Protein AF-A0A5E4QGM0-F1 (afdb_monomer_lite)

InterPro domains:
  IPR010989 SNARE [SSF47661] (58-129)

pLDDT: mean 75.85, std 17.84, range [43.38, 95.44]

Structure (mmCIF, N/CA/C/O backbone):
data_AF-A0A5E4QGM0-F1
#
_entry.id   AF-A0A5E4QGM0-F1
#
loop_
_atom_site.group_PDB
_atom_site.id
_atom_site.type_symbol
_atom_site.label_atom_id
_atom_site.label_alt_id
_atom_site.label_comp_id
_atom_site.label_asym_id
_atom_site.label_entity_id
_atom_site.label_seq_id
_atom_site.pdbx_PDB_ins_code
_atom_site.Cartn_x
_atom_site.Cartn_y
_atom_site.Cartn_z
_atom_site.occupancy
_atom_site.B_iso_or_equiv
_atom_site.auth_seq_id
_atom_site.auth_comp_id
_atom_site.auth_asym_id
_atom_site.auth_atom_id
_atom_site.pdbx_PDB_model_num
ATOM 1 N N . MET A 1 1 ? -12.163 18.037 -27.795 1.00 51.09 1 MET A N 1
ATOM 2 C CA . MET A 1 1 ? -11.511 17.259 -28.874 1.00 51.09 1 MET A CA 1
ATOM 3 C C . MET A 1 1 ? -11.155 15.881 -28.329 1.00 51.09 1 MET A C 1
ATOM 5 O O . MET A 1 1 ? -10.380 15.819 -27.385 1.00 51.09 1 MET A O 1
ATOM 9 N N . LYS A 1 2 ? -11.745 14.793 -28.844 1.00 54.56 2 LYS A N 1
ATOM 10 C CA . LYS A 1 2 ? -11.295 13.420 -28.541 1.00 54.56 2 LYS A CA 1
ATOM 11 C C . LYS A 1 2 ? -10.215 13.050 -29.557 1.00 54.56 2 LYS A C 1
ATOM 13 O O . LYS A 1 2 ? -10.471 13.117 -30.754 1.00 54.56 2 LYS A O 1
ATOM 18 N N . MET A 1 3 ? -9.021 12.705 -29.085 1.00 67.75 3 MET A N 1
ATOM 19 C CA . MET A 1 3 ? -7.966 12.147 -29.929 1.00 67.75 3 MET A CA 1
ATOM 20 C C . MET A 1 3 ? -8.416 10.757 -30.392 1.00 67.75 3 MET A C 1
ATOM 22 O O . MET A 1 3 ? -8.688 9.891 -29.563 1.00 67.75 3 MET A O 1
ATOM 26 N N . VAL A 1 4 ? -8.542 10.559 -31.703 1.00 79.69 4 VAL A N 1
ATOM 27 C CA . VAL A 1 4 ? -8.785 9.238 -32.294 1.00 79.69 4 VAL A CA 1
ATOM 28 C C . VAL A 1 4 ? -7.423 8.600 -32.541 1.00 79.69 4 VAL A C 1
ATOM 30 O O . VAL A 1 4 ? -6.630 9.131 -33.316 1.00 79.69 4 VAL A O 1
ATOM 33 N N . SER A 1 5 ? -7.135 7.483 -31.877 1.00 86.12 5 SER A N 1
ATOM 34 C CA . SER A 1 5 ? -5.938 6.678 -32.121 1.00 86.12 5 SER A CA 1
ATOM 35 C C . SER A 1 5 ? -6.321 5.359 -32.791 1.00 86.12 5 SER A C 1
ATOM 37 O O . SER A 1 5 ? -7.359 4.770 -32.495 1.00 86.12 5 SER A O 1
ATOM 39 N N . ARG A 1 6 ? -5.480 4.900 -33.725 1.00 87.56 6 ARG A N 1
ATOM 40 C CA . ARG A 1 6 ? -5.574 3.564 -34.328 1.00 87.56 6 ARG A CA 1
ATOM 41 C C . ARG A 1 6 ? -4.427 2.706 -33.808 1.00 87.56 6 ARG A C 1
ATOM 43 O O . ARG A 1 6 ? -3.286 3.164 -33.794 1.00 87.56 6 ARG A O 1
ATOM 50 N N . SER A 1 7 ? -4.722 1.480 -33.393 1.00 89.06 7 SER A N 1
ATOM 51 C CA . SER A 1 7 ? -3.689 0.519 -33.005 1.00 89.06 7 SER A CA 1
ATOM 52 C C . SER A 1 7 ? -3.078 -0.108 -34.259 1.00 89.06 7 SER A C 1
ATOM 54 O O . SER A 1 7 ? -3.803 -0.622 -35.104 1.00 89.06 7 SER A O 1
ATOM 56 N N . LEU A 1 8 ? -1.751 -0.052 -34.390 1.00 92.81 8 LEU A N 1
ATOM 57 C CA . LEU A 1 8 ? -0.995 -0.699 -35.475 1.00 92.81 8 LEU A CA 1
ATOM 58 C C . LEU A 1 8 ? -0.258 -1.959 -34.999 1.00 92.81 8 LEU A C 1
ATOM 60 O O . LEU A 1 8 ? 0.571 -2.498 -35.729 1.00 92.81 8 LEU A O 1
ATOM 64 N N . THR A 1 9 ? -0.542 -2.427 -33.781 1.00 94.88 9 THR A N 1
ATOM 65 C CA . THR A 1 9 ? 0.174 -3.545 -33.156 1.00 94.88 9 THR A CA 1
ATOM 66 C C . THR A 1 9 ? 0.096 -4.819 -33.994 1.00 94.88 9 THR A C 1
ATOM 68 O O . THR A 1 9 ? 1.114 -5.476 -34.181 1.00 94.88 9 THR A O 1
ATOM 71 N N . GLU A 1 10 ? -1.067 -5.145 -34.560 1.00 92.81 10 GLU A N 1
ATOM 72 C CA . GLU A 1 10 ? -1.240 -6.350 -35.386 1.00 92.81 10 GLU A CA 1
ATOM 73 C C . GLU A 1 10 ? -0.442 -6.281 -36.692 1.00 92.81 10 GLU A C 1
ATOM 75 O O . GLU A 1 10 ? 0.280 -7.219 -37.024 1.00 92.81 10 GLU A O 1
ATOM 80 N N . VAL A 1 11 ? -0.501 -5.143 -37.393 1.00 92.00 11 VAL A N 1
ATOM 81 C CA . VAL A 1 11 ? 0.265 -4.914 -38.630 1.00 92.00 11 VAL A CA 1
ATOM 82 C C . VAL A 1 11 ? 1.766 -4.983 -38.343 1.00 92.00 11 VAL A C 1
ATOM 84 O O . VAL A 1 11 ? 2.515 -5.619 -39.080 1.00 92.00 11 VAL A O 1
ATOM 87 N N . TYR A 1 12 ? 2.207 -4.383 -37.237 1.00 93.06 12 TYR A N 1
ATOM 88 C CA . TYR A 1 12 ? 3.593 -4.446 -36.785 1.00 93.06 12 TYR A CA 1
ATOM 89 C C . TYR A 1 12 ? 4.047 -5.885 -36.485 1.00 93.06 12 TYR A C 1
ATOM 91 O O . TYR A 1 12 ? 5.107 -6.298 -36.955 1.00 93.06 12 TYR A O 1
ATOM 99 N N . VAL A 1 13 ? 3.252 -6.665 -35.742 1.00 93.50 13 VAL A N 1
ATOM 100 C CA . VAL A 1 13 ? 3.573 -8.065 -35.410 1.00 93.50 13 VAL A CA 1
ATOM 101 C C . VAL A 1 13 ? 3.632 -8.926 -36.670 1.00 93.50 13 VAL A C 1
ATOM 103 O O . VAL A 1 13 ? 4.562 -9.717 -36.820 1.00 93.50 13 VAL A O 1
ATOM 106 N N . LEU A 1 14 ? 2.694 -8.742 -37.599 1.00 94.25 14 LEU A N 1
ATOM 107 C CA . LEU A 1 14 ? 2.669 -9.477 -38.860 1.00 94.25 14 LEU A CA 1
ATOM 108 C C . LEU A 1 14 ? 3.914 -9.187 -39.704 1.00 94.25 14 LEU A C 1
ATOM 110 O O . LEU A 1 14 ? 4.581 -10.123 -40.142 1.00 94.25 14 LEU A O 1
ATOM 114 N N . MET A 1 15 ? 4.272 -7.911 -39.880 1.00 93.75 15 MET A N 1
ATOM 115 C CA . MET A 1 15 ? 5.473 -7.527 -40.630 1.00 93.75 15 MET A CA 1
ATOM 116 C C . MET A 1 15 ? 6.752 -8.036 -39.959 1.00 93.75 15 MET A C 1
ATOM 118 O O . MET A 1 15 ? 7.636 -8.545 -40.645 1.00 93.75 15 MET A O 1
ATOM 122 N N . ARG A 1 16 ? 6.842 -7.960 -38.624 1.00 91.88 16 ARG A N 1
ATOM 123 C CA . ARG A 1 16 ? 7.971 -8.505 -37.857 1.00 91.88 16 ARG A CA 1
ATOM 124 C C . ARG A 1 16 ? 8.124 -10.009 -38.086 1.00 91.88 16 ARG A C 1
ATOM 126 O O . ARG A 1 16 ? 9.217 -10.464 -38.405 1.00 91.88 16 ARG A O 1
ATOM 133 N N . ASN A 1 17 ? 7.044 -10.773 -37.930 1.00 91.00 17 ASN A N 1
ATOM 134 C CA . ASN A 1 17 ? 7.078 -12.229 -38.071 1.00 91.00 17 ASN A CA 1
ATOM 135 C C . ASN A 1 17 ? 7.399 -12.643 -39.513 1.00 91.00 17 ASN A C 1
ATOM 137 O O . ASN A 1 17 ? 8.220 -13.530 -39.727 1.00 91.00 17 ASN A O 1
ATOM 141 N N . ASN A 1 18 ? 6.808 -11.962 -40.499 1.00 89.88 18 ASN A N 1
ATOM 142 C CA . ASN A 1 18 ? 7.061 -12.228 -41.912 1.00 89.88 18 ASN A CA 1
ATOM 143 C C . ASN A 1 18 ? 8.523 -11.941 -42.302 1.00 89.88 18 ASN A C 1
ATOM 145 O O . ASN A 1 18 ? 9.142 -12.752 -42.985 1.00 89.88 18 ASN A O 1
ATOM 149 N N . ALA A 1 19 ? 9.101 -10.841 -41.811 1.00 86.06 19 ALA A N 1
ATOM 150 C CA . ALA A 1 19 ? 10.500 -10.494 -42.055 1.00 86.06 19 ALA A CA 1
ATOM 151 C C . ALA A 1 19 ? 11.495 -11.474 -41.405 1.00 86.06 19 ALA A C 1
ATOM 153 O O . ALA A 1 19 ? 12.574 -11.701 -41.948 1.00 86.06 19 ALA A O 1
ATOM 154 N N . ILE A 1 20 ? 11.158 -12.050 -40.247 1.00 83.12 20 ILE A N 1
ATOM 155 C CA . ILE A 1 20 ? 11.971 -13.100 -39.610 1.00 83.12 20 ILE A CA 1
ATOM 156 C C . ILE A 1 20 ? 11.901 -14.386 -40.436 1.00 83.12 20 ILE A C 1
ATOM 158 O O . ILE A 1 20 ? 12.935 -14.968 -40.754 1.00 83.12 20 ILE A O 1
ATOM 162 N N . HIS A 1 21 ? 10.693 -14.793 -40.829 1.00 81.44 21 HIS A N 1
ATOM 163 C CA . HIS A 1 21 ? 10.486 -16.017 -41.594 1.00 81.44 21 HIS A CA 1
ATOM 164 C C . HIS A 1 21 ? 11.151 -15.964 -42.976 1.00 81.44 21 HIS A C 1
ATOM 166 O O . HIS A 1 21 ? 11.798 -16.925 -43.383 1.00 81.44 21 HIS A O 1
ATOM 172 N N . SER A 1 22 ? 11.070 -14.826 -43.675 1.00 80.62 22 SER A N 1
ATOM 173 C CA . SER A 1 22 ? 11.744 -14.655 -44.966 1.00 80.62 22 SER A CA 1
ATOM 174 C C . SER A 1 22 ? 13.264 -14.752 -44.831 1.00 80.62 22 SER A C 1
ATOM 176 O O . SER A 1 22 ? 13.890 -15.475 -45.599 1.00 80.62 22 SER A O 1
ATOM 178 N N . ARG A 1 23 ? 13.865 -14.123 -43.812 1.00 78.19 23 ARG A N 1
ATOM 179 C CA . ARG A 1 23 ? 15.304 -14.263 -43.524 1.00 78.19 23 ARG A CA 1
ATOM 180 C C . ARG A 1 23 ? 15.708 -15.720 -43.282 1.00 78.19 23 ARG A C 1
ATOM 182 O O . ARG A 1 23 ? 16.733 -16.140 -43.807 1.00 78.19 23 ARG A O 1
ATOM 189 N N . GLN A 1 24 ? 14.913 -16.481 -42.529 1.00 74.00 24 GLN A N 1
ATOM 190 C CA . GLN A 1 24 ? 15.185 -17.895 -42.239 1.00 74.00 24 GLN A CA 1
ATOM 191 C C . GLN A 1 24 ? 15.161 -18.747 -43.513 1.00 74.00 24 GLN A C 1
ATOM 193 O O . GLN A 1 24 ? 16.140 -19.431 -43.790 1.00 74.00 24 GLN A O 1
ATOM 198 N N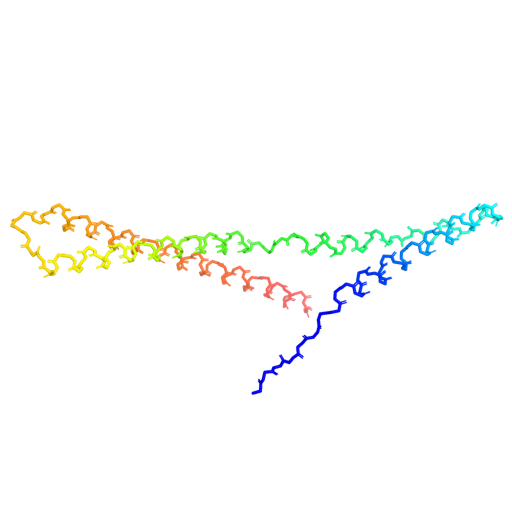 . ILE A 1 25 ? 14.119 -18.616 -44.340 1.00 74.06 25 ILE A N 1
ATOM 199 C CA . ILE A 1 25 ? 13.995 -19.359 -45.606 1.00 74.06 25 ILE A CA 1
ATOM 200 C C . ILE A 1 25 ? 15.162 -19.060 -46.554 1.00 74.06 25 ILE A C 1
ATOM 202 O O . ILE A 1 25 ? 15.730 -19.978 -47.141 1.00 74.06 25 ILE A O 1
ATOM 206 N N . PHE A 1 26 ? 15.543 -17.788 -46.711 1.00 65.00 26 PHE A N 1
ATOM 207 C CA . PHE A 1 26 ? 16.663 -17.435 -47.588 1.00 65.00 26 PHE A CA 1
ATOM 208 C C . PHE A 1 26 ? 18.007 -17.927 -47.042 1.00 65.00 26 PHE A C 1
ATOM 210 O O . PHE A 1 26 ? 18.880 -18.259 -47.838 1.00 65.00 26 PHE A O 1
ATOM 217 N N . THR A 1 27 ? 18.165 -18.017 -45.717 1.00 66.38 27 THR A N 1
ATOM 218 C CA . THR A 1 27 ? 19.362 -18.590 -45.075 1.00 66.38 27 THR A CA 1
ATOM 219 C C . THR A 1 27 ? 19.431 -20.109 -45.262 1.00 66.38 27 THR A C 1
ATOM 221 O O . THR A 1 27 ? 20.504 -20.641 -45.519 1.00 66.38 27 THR A O 1
ATOM 224 N N . GLU A 1 28 ? 18.298 -20.812 -45.192 1.00 60.94 28 GLU A N 1
ATOM 225 C CA . GLU A 1 28 ? 18.234 -22.258 -45.450 1.00 60.94 28 GLU A CA 1
ATOM 226 C C . GLU A 1 28 ? 18.521 -22.584 -46.925 1.00 60.94 28 GLU A C 1
ATOM 228 O O . GLU A 1 28 ? 19.368 -23.422 -47.210 1.00 60.94 28 GLU A O 1
ATOM 233 N N . GLN A 1 29 ? 17.920 -21.853 -47.872 1.00 59.47 29 GLN A N 1
ATOM 234 C CA . GLN A 1 29 ? 18.136 -22.081 -49.310 1.00 59.47 29 GLN A CA 1
ATOM 235 C C . GLN A 1 29 ? 19.563 -21.767 -49.785 1.00 59.47 29 GLN A C 1
ATOM 237 O O . GLN A 1 29 ? 20.032 -22.367 -50.750 1.00 59.47 29 GLN A O 1
ATOM 242 N N . SER A 1 30 ? 20.262 -20.835 -49.129 1.00 55.31 30 SER A N 1
ATOM 243 C CA . SER A 1 30 ? 21.665 -20.526 -49.445 1.00 55.31 30 SER A CA 1
ATOM 244 C C . SER A 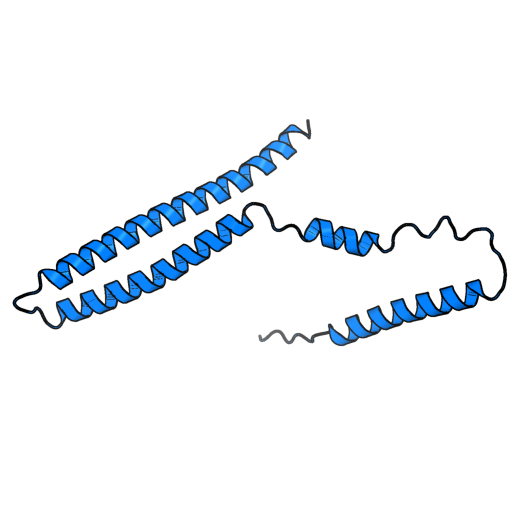1 30 ? 22.667 -21.490 -48.800 1.00 55.31 30 SER A C 1
ATOM 246 O O . SER A 1 30 ? 23.813 -21.525 -49.231 1.00 55.31 30 SER A O 1
ATOM 248 N N . ASN A 1 31 ? 22.244 -22.330 -47.847 1.00 54.09 31 ASN A N 1
ATOM 249 C CA . ASN A 1 31 ? 23.066 -23.433 -47.336 1.00 54.09 31 ASN A CA 1
ATOM 250 C C . ASN A 1 31 ? 23.036 -24.679 -48.244 1.00 54.09 31 ASN A C 1
ATOM 252 O O . ASN A 1 31 ? 23.978 -25.470 -48.203 1.00 54.09 31 ASN A O 1
ATOM 256 N N . ASP A 1 32 ? 21.997 -24.854 -49.070 1.00 56.00 32 ASP A N 1
ATOM 257 C CA . ASP A 1 32 ? 21.850 -26.022 -49.957 1.00 56.00 32 ASP A CA 1
ATOM 258 C C . ASP A 1 32 ? 22.627 -25.889 -51.282 1.00 56.00 32 ASP A C 1
ATOM 260 O O . ASP A 1 32 ? 22.962 -26.891 -51.918 1.00 56.00 32 ASP A O 1
ATOM 264 N N . HIS A 1 33 ? 22.965 -24.663 -51.695 1.00 55.53 33 HIS A N 1
ATOM 265 C CA . HIS A 1 33 ? 23.727 -24.382 -52.910 1.00 55.53 33 HIS A CA 1
ATOM 266 C C . HIS A 1 33 ? 24.963 -23.523 -52.600 1.00 55.53 33 HIS A C 1
ATOM 268 O O . HIS A 1 33 ? 24.903 -22.301 -52.615 1.00 55.53 33 HIS A O 1
ATOM 274 N N . GLU A 1 34 ? 26.097 -24.210 -52.431 1.00 50.12 34 GLU A N 1
ATOM 275 C CA . GLU A 1 34 ? 27.466 -23.682 -52.530 1.00 50.12 34 GLU A CA 1
ATOM 276 C C . GLU A 1 34 ? 28.045 -22.945 -51.295 1.00 50.12 34 GLU A C 1
ATOM 278 O O . GLU A 1 34 ? 27.584 -21.897 -50.865 1.00 50.12 34 GLU A O 1
ATOM 283 N N . SER A 1 35 ? 29.198 -23.451 -50.828 1.00 46.19 35 SER A N 1
ATOM 284 C CA . SER A 1 35 ? 30.215 -22.733 -50.036 1.00 46.19 35 SER A CA 1
ATOM 285 C C . SER A 1 35 ? 30.075 -22.697 -48.504 1.00 46.19 35 SER A C 1
ATOM 287 O O . SER A 1 35 ? 29.814 -21.682 -47.857 1.00 46.19 35 SER A O 1
ATOM 289 N N . VAL A 1 36 ? 30.492 -23.812 -47.903 1.00 54.12 36 VAL A N 1
ATOM 290 C CA . VAL A 1 36 ? 31.354 -23.804 -46.712 1.00 54.12 36 VAL A CA 1
ATOM 291 C C . VAL A 1 36 ? 32.539 -22.845 -46.924 1.00 54.12 36 VAL A C 1
ATOM 293 O O . VAL A 1 36 ? 33.531 -23.211 -47.548 1.00 54.12 36 VAL A O 1
ATOM 296 N N . GLY A 1 37 ? 32.473 -21.607 -46.429 1.00 51.94 37 GLY A N 1
ATOM 297 C CA . GLY A 1 37 ? 33.636 -20.725 -46.585 1.00 51.94 37 GLY A CA 1
ATOM 298 C C . GLY A 1 37 ? 33.651 -19.391 -45.859 1.00 51.94 37 GLY A C 1
ATOM 299 O O . GLY A 1 37 ? 34.725 -18.988 -45.430 1.00 51.94 37 GLY A O 1
ATOM 300 N N . LEU A 1 38 ? 32.524 -18.686 -45.700 1.00 51.88 38 LEU A N 1
ATOM 301 C CA . LEU A 1 38 ? 32.575 -17.299 -45.188 1.00 51.88 38 LEU A CA 1
ATOM 302 C C . LEU A 1 38 ? 31.473 -16.917 -44.182 1.00 51.88 38 LEU A C 1
ATOM 304 O O . LEU A 1 38 ? 31.459 -15.792 -43.688 1.00 51.88 38 LEU A O 1
ATOM 308 N N . MET A 1 39 ? 30.581 -17.837 -43.801 1.00 48.81 39 MET A N 1
ATOM 309 C CA . MET A 1 39 ? 29.421 -17.515 -42.947 1.00 48.81 39 MET A CA 1
ATOM 310 C C . MET A 1 39 ? 29.654 -17.688 -41.437 1.00 48.81 39 MET A C 1
ATOM 312 O O . MET A 1 39 ? 28.781 -17.348 -40.644 1.00 48.81 39 MET A O 1
ATOM 316 N N . SER A 1 40 ? 30.845 -18.114 -40.999 1.00 47.69 40 SER A N 1
ATOM 317 C CA . SER A 1 40 ? 31.158 -18.177 -39.560 1.00 47.69 40 SER A CA 1
ATOM 318 C C . SER A 1 40 ? 31.422 -16.803 -38.922 1.00 47.69 40 SER A C 1
ATOM 320 O O . SER A 1 40 ? 31.544 -16.728 -37.703 1.00 47.69 40 SER A O 1
ATOM 322 N N . SER A 1 41 ? 31.513 -15.716 -39.704 1.00 47.97 41 SER A N 1
ATOM 323 C CA . SER A 1 41 ? 31.862 -14.385 -39.176 1.00 47.97 41 SER A CA 1
ATOM 324 C C . SER A 1 41 ? 30.681 -13.428 -38.997 1.00 47.97 41 SER A C 1
ATOM 326 O O . SER A 1 41 ? 30.880 -12.348 -38.449 1.00 47.97 41 SER A O 1
ATOM 328 N N . ASN A 1 42 ? 29.467 -13.787 -39.431 1.00 44.69 42 ASN A N 1
ATOM 329 C CA . ASN A 1 42 ? 28.287 -12.922 -39.287 1.00 44.69 42 ASN A CA 1
ATOM 330 C C . ASN A 1 42 ? 27.176 -13.538 -38.424 1.00 44.69 42 ASN A C 1
ATOM 332 O O . ASN A 1 42 ? 26.087 -12.979 -38.335 1.00 44.69 42 ASN A O 1
ATOM 336 N N . ASN A 1 43 ? 27.466 -14.658 -37.753 1.00 44.84 43 ASN A N 1
ATOM 337 C CA . ASN A 1 43 ? 26.612 -15.199 -36.696 1.00 44.84 43 ASN A CA 1
ATOM 338 C C . ASN A 1 43 ? 26.853 -14.506 -35.342 1.00 44.84 43 ASN A C 1
ATOM 340 O O . ASN A 1 43 ? 26.520 -15.060 -34.296 1.00 44.84 43 ASN A O 1
ATOM 344 N N . TYR A 1 44 ? 27.427 -13.295 -35.348 1.00 45.44 44 TYR A N 1
ATOM 345 C CA . TYR A 1 44 ? 27.318 -12.415 -34.197 1.00 45.44 44 TYR A CA 1
ATOM 346 C C . TYR A 1 44 ? 25.853 -11.954 -34.110 1.00 45.44 44 TYR A C 1
ATOM 348 O O . TYR A 1 44 ? 25.391 -10.995 -34.719 1.00 45.44 44 TYR A O 1
ATOM 356 N N . ASP A 1 45 ? 25.105 -12.729 -33.342 1.00 48.16 45 ASP A N 1
ATOM 357 C CA . ASP A 1 45 ? 24.411 -12.141 -32.214 1.00 48.16 45 ASP A CA 1
ATOM 358 C C . ASP A 1 45 ? 23.175 -11.284 -32.540 1.00 48.16 45 ASP A C 1
ATOM 360 O O . ASP A 1 45 ? 22.954 -10.203 -31.998 1.00 48.16 45 ASP A O 1
ATOM 364 N N . VAL A 1 46 ? 22.285 -11.821 -33.380 1.00 50.84 46 VAL A N 1
ATOM 365 C CA . VAL A 1 46 ? 20.856 -11.439 -33.341 1.00 50.84 46 VAL A CA 1
ATOM 366 C C . VAL A 1 46 ? 20.121 -12.190 -32.209 1.00 50.84 46 VAL A C 1
ATOM 368 O O . VAL A 1 46 ? 18.913 -12.061 -32.048 1.00 50.84 46 VAL A O 1
ATOM 371 N N . GLU A 1 47 ? 20.845 -12.918 -31.357 1.00 48.91 47 GLU A N 1
ATOM 372 C CA . GLU A 1 47 ? 20.396 -13.278 -30.005 1.00 48.91 47 GLU A CA 1
ATOM 373 C C . GLU A 1 47 ? 20.748 -12.175 -28.976 1.00 48.91 47 GLU A C 1
ATOM 375 O O . GLU A 1 47 ? 20.062 -12.029 -27.968 1.00 48.91 47 GLU A O 1
ATOM 380 N N . GLY A 1 48 ? 21.667 -11.255 -29.288 1.00 46.25 48 GLY A N 1
ATOM 381 C CA . GLY A 1 48 ? 21.939 -10.038 -28.509 1.00 46.25 48 GLY A CA 1
ATOM 382 C C . GLY A 1 48 ? 20.761 -9.052 -28.432 1.00 46.25 48 GLY A C 1
ATOM 383 O O . GLY A 1 48 ? 20.682 -8.202 -27.543 1.00 46.25 48 GLY A O 1
ATOM 384 N N . GLY A 1 49 ? 19.765 -9.188 -29.318 1.00 46.44 49 GLY A N 1
ATOM 385 C CA . GLY A 1 49 ? 18.487 -8.472 -29.207 1.00 46.44 49 GLY A CA 1
ATOM 386 C C . GLY A 1 49 ? 17.592 -8.992 -28.072 1.00 46.44 49 GLY A C 1
ATOM 387 O O . GLY A 1 49 ? 16.746 -8.249 -27.562 1.00 46.44 49 GLY A O 1
ATOM 388 N N . LEU A 1 50 ? 17.789 -10.248 -27.656 1.00 48.56 50 LEU A N 1
ATOM 389 C CA . LEU A 1 50 ? 17.184 -10.823 -26.457 1.00 48.56 50 LEU A CA 1
ATOM 390 C C . LEU A 1 50 ? 18.014 -10.480 -25.212 1.00 48.56 50 LEU A C 1
ATOM 392 O O . LEU A 1 50 ? 17.427 -10.210 -24.164 1.00 48.56 50 LEU A O 1
ATOM 396 N N . GLU A 1 51 ? 19.339 -10.369 -25.331 1.00 43.66 51 GLU A N 1
ATOM 397 C CA . GLU A 1 51 ? 20.201 -9.881 -24.244 1.00 43.66 51 GLU A CA 1
ATOM 398 C C . GLU A 1 51 ? 19.915 -8.419 -23.872 1.00 43.66 51 GLU A C 1
ATOM 400 O O . GLU A 1 51 ? 19.802 -8.105 -22.687 1.00 43.66 51 GLU A O 1
ATOM 405 N N . LEU A 1 52 ? 19.615 -7.543 -24.842 1.00 48.09 52 LEU A N 1
ATOM 406 C CA . LEU A 1 52 ? 19.157 -6.171 -24.558 1.00 48.09 52 LEU A CA 1
ATOM 407 C C . LEU A 1 52 ? 17.795 -6.138 -23.836 1.00 48.09 52 LEU A C 1
ATOM 409 O O . LEU A 1 52 ? 17.435 -5.157 -23.178 1.00 48.09 52 LEU A O 1
ATOM 413 N N . ARG A 1 53 ? 17.007 -7.211 -23.966 1.00 47.31 53 ARG A N 1
ATOM 414 C CA . ARG A 1 53 ? 15.776 -7.411 -23.200 1.00 47.31 53 ARG A CA 1
ATOM 415 C C . ARG A 1 53 ? 16.087 -7.940 -21.800 1.00 47.31 53 ARG A C 1
ATOM 417 O O . ARG A 1 53 ? 15.402 -7.534 -20.870 1.00 47.31 53 ARG A O 1
ATOM 424 N N . SER A 1 54 ? 17.124 -8.763 -21.658 1.00 47.28 54 SER A N 1
ATOM 425 C CA . SER A 1 54 ? 17.620 -9.330 -20.397 1.00 47.28 54 SER A CA 1
ATOM 426 C C . SER A 1 54 ? 18.235 -8.261 -19.480 1.00 47.28 54 SER A C 1
ATOM 428 O O . SER A 1 54 ? 17.896 -8.185 -18.301 1.00 47.28 54 SER A O 1
ATOM 430 N N . GLU A 1 55 ? 19.013 -7.328 -20.033 1.00 48.50 55 GLU A N 1
ATOM 431 C CA . GLU A 1 55 ? 19.597 -6.198 -19.289 1.00 48.50 55 GLU A CA 1
ATOM 432 C C . GLU A 1 55 ? 18.548 -5.149 -18.873 1.00 48.50 55 GLU A C 1
ATOM 434 O O . GLU A 1 55 ? 18.697 -4.454 -17.870 1.00 48.50 55 GLU A O 1
ATOM 439 N N . ARG A 1 56 ? 17.425 -5.079 -19.602 1.00 52.41 56 ARG A N 1
ATOM 440 C CA . ARG A 1 56 ? 16.222 -4.315 -19.220 1.00 52.41 56 ARG A CA 1
ATOM 441 C C . ARG A 1 56 ? 15.232 -5.119 -18.370 1.00 52.41 56 ARG A C 1
ATOM 443 O O . ARG A 1 56 ? 14.210 -4.564 -17.969 1.00 52.41 56 ARG A O 1
ATOM 450 N N . SER A 1 57 ? 15.487 -6.407 -18.136 1.00 57.25 57 SER A N 1
ATOM 451 C CA . SER A 1 57 ? 14.559 -7.306 -17.440 1.00 57.25 57 SER A CA 1
ATOM 452 C C . SER A 1 57 ? 14.760 -7.312 -15.932 1.00 57.25 57 SER A C 1
ATOM 454 O O . SER A 1 57 ? 13.880 -7.795 -15.219 1.00 57.25 57 SER A O 1
ATOM 456 N N . VAL A 1 58 ? 15.890 -6.805 -15.435 1.00 74.50 58 VAL A N 1
ATOM 457 C CA . VAL A 1 58 ? 16.107 -6.706 -13.993 1.00 74.50 58 VAL A CA 1
ATOM 458 C C . VAL A 1 58 ? 15.375 -5.459 -13.502 1.00 74.50 58 VAL A C 1
ATOM 460 O O . VAL A 1 58 ? 15.735 -4.345 -13.900 1.00 74.50 58 VAL A O 1
ATOM 463 N N . PRO A 1 59 ? 14.319 -5.613 -12.684 1.00 79.19 59 PRO A N 1
ATOM 464 C CA . PRO A 1 59 ? 13.607 -4.464 -12.173 1.00 79.19 59 PRO A CA 1
ATOM 465 C C . PRO A 1 59 ? 14.566 -3.633 -11.306 1.00 79.19 59 PRO A C 1
ATOM 467 O O . PRO A 1 59 ? 15.485 -4.178 -10.687 1.00 79.19 59 PRO A O 1
ATOM 470 N N . PRO A 1 60 ? 14.398 -2.302 -11.261 1.00 83.12 60 PRO A N 1
ATOM 471 C CA . PRO A 1 60 ? 15.264 -1.453 -10.458 1.00 83.12 60 PRO A CA 1
ATOM 472 C C . PRO A 1 60 ? 15.302 -1.923 -8.996 1.00 83.12 60 PRO A C 1
ATOM 474 O O . PRO A 1 60 ? 14.288 -2.401 -8.493 1.00 83.12 60 PRO A O 1
ATOM 477 N N . PRO A 1 61 ? 16.406 -1.725 -8.260 1.00 81.38 61 PRO A N 1
ATOM 478 C CA . PRO A 1 61 ? 16.540 -2.215 -6.882 1.00 81.38 61 PRO A CA 1
ATOM 479 C C . PRO A 1 61 ? 15.517 -1.613 -5.901 1.00 81.38 61 PRO A C 1
ATOM 481 O O . PRO A 1 61 ? 15.308 -2.142 -4.816 1.00 81.38 61 PRO A O 1
ATOM 484 N N . TRP A 1 62 ? 14.873 -0.503 -6.270 1.00 85.81 62 TRP A N 1
ATOM 485 C CA . TRP A 1 62 ? 13.798 0.124 -5.499 1.00 85.81 62 TRP A CA 1
ATOM 486 C C . TRP A 1 62 ? 12.400 -0.435 -5.815 1.00 85.81 62 TRP A C 1
ATOM 488 O O . TRP A 1 62 ? 11.436 -0.029 -5.169 1.00 85.81 62 TRP A O 1
ATOM 498 N N . SER A 1 63 ? 12.264 -1.332 -6.797 1.00 88.38 63 SER A N 1
ATOM 499 C CA . SER A 1 63 ? 10.978 -1.901 -7.230 1.00 88.38 63 SER A CA 1
ATOM 500 C C . SER A 1 63 ? 10.282 -2.690 -6.120 1.00 88.38 63 SER A C 1
ATOM 502 O O . SER A 1 63 ? 9.121 -2.413 -5.831 1.00 88.38 63 SER A O 1
ATOM 504 N N . ASP A 1 64 ? 11.010 -3.558 -5.416 1.00 89.00 64 ASP A N 1
ATOM 505 C CA . ASP A 1 64 ? 10.483 -4.310 -4.270 1.00 89.00 64 ASP A CA 1
ATOM 506 C C . ASP A 1 64 ? 10.021 -3.366 -3.153 1.00 89.00 64 ASP A C 1
ATOM 508 O O . ASP A 1 64 ? 8.922 -3.486 -2.614 1.00 89.00 64 ASP A O 1
ATOM 512 N N . SER A 1 65 ? 10.838 -2.350 -2.843 1.00 88.50 65 SER A N 1
ATOM 513 C CA . SER A 1 65 ? 10.492 -1.329 -1.845 1.00 88.50 65 SER A CA 1
ATOM 514 C C . SER A 1 65 ? 9.247 -0.529 -2.249 1.00 88.50 65 SER A C 1
ATOM 516 O O . SER A 1 65 ? 8.469 -0.116 -1.387 1.00 88.50 65 SER A O 1
ATOM 518 N N . LEU A 1 66 ? 9.044 -0.299 -3.548 1.00 90.75 66 LEU A N 1
ATOM 519 C CA . LEU A 1 66 ? 7.863 0.374 -4.076 1.00 90.75 66 LEU A CA 1
ATOM 520 C C . LEU A 1 66 ? 6.615 -0.505 -3.932 1.00 90.75 66 LEU A C 1
ATOM 522 O O . LEU A 1 66 ? 5.600 -0.022 -3.429 1.00 90.75 66 LEU A O 1
ATOM 526 N N . GLU A 1 67 ? 6.678 -1.778 -4.324 1.00 92.94 67 GLU A N 1
ATOM 527 C CA . GLU A 1 67 ? 5.561 -2.722 -4.185 1.00 92.94 67 GLU A CA 1
ATOM 528 C C . GLU A 1 67 ? 5.131 -2.866 -2.719 1.00 92.94 67 GLU A C 1
ATOM 530 O O . GLU A 1 67 ? 3.950 -2.772 -2.375 1.00 92.94 67 GLU A O 1
ATOM 535 N N . GLU A 1 68 ? 6.108 -2.959 -1.826 1.00 91.62 68 GLU A N 1
ATOM 536 C CA . GLU A 1 68 ? 5.905 -2.942 -0.388 1.00 91.62 68 GLU A CA 1
ATOM 537 C C . GLU A 1 68 ? 5.190 -1.674 0.121 1.00 91.62 68 GLU A C 1
ATOM 539 O O . GLU A 1 68 ? 4.285 -1.754 0.959 1.00 91.62 68 GLU A O 1
ATOM 544 N N . VAL A 1 69 ? 5.580 -0.488 -0.359 1.00 93.81 69 VAL A N 1
ATOM 545 C CA . VAL A 1 69 ? 4.904 0.777 -0.023 1.00 93.81 69 VAL A CA 1
ATOM 546 C C . VAL A 1 69 ? 3.469 0.773 -0.548 1.00 93.81 69 VAL A C 1
ATOM 548 O O . VAL A 1 69 ? 2.551 1.152 0.183 1.00 93.81 69 VAL A O 1
ATOM 551 N N . HIS A 1 70 ? 3.248 0.298 -1.775 1.00 93.75 70 HIS A N 1
ATOM 552 C CA . HIS A 1 70 ? 1.911 0.158 -2.354 1.00 93.75 70 HIS A CA 1
ATOM 553 C C . HIS A 1 70 ? 1.014 -0.764 -1.526 1.00 93.75 70 HIS A C 1
ATOM 555 O O . HIS A 1 70 ? -0.160 -0.444 -1.299 1.00 93.75 70 HIS A O 1
ATOM 561 N N . TYR A 1 71 ? 1.561 -1.870 -1.026 1.00 95.44 71 TYR A N 1
ATOM 562 C CA . TYR A 1 71 ? 0.850 -2.767 -0.125 1.00 95.44 71 TYR A CA 1
ATOM 563 C C . TYR A 1 71 ? 0.461 -2.064 1.185 1.00 95.44 71 TYR A C 1
ATOM 565 O O . TYR A 1 71 ? -0.710 -2.092 1.579 1.00 95.44 71 TYR A O 1
ATOM 573 N N . ILE A 1 72 ? 1.401 -1.359 1.828 1.00 93.12 72 ILE A N 1
ATOM 574 C CA . ILE A 1 72 ? 1.131 -0.612 3.069 1.00 93.12 72 ILE A CA 1
ATOM 575 C C . ILE A 1 72 ? 0.049 0.453 2.845 1.00 93.12 72 ILE A C 1
ATOM 577 O O . ILE A 1 72 ? -0.878 0.557 3.649 1.00 93.12 72 ILE A O 1
ATOM 581 N N . ILE A 1 73 ? 0.117 1.209 1.745 1.00 93.25 73 ILE A N 1
ATOM 582 C CA . ILE A 1 73 ? -0.878 2.237 1.402 1.00 93.25 73 ILE A CA 1
ATOM 583 C C . ILE A 1 73 ? -2.259 1.613 1.172 1.00 93.25 73 ILE A C 1
ATOM 585 O O . ILE A 1 73 ? -3.264 2.134 1.657 1.00 93.25 73 ILE A O 1
ATOM 589 N N . SER A 1 74 ? -2.335 0.482 0.472 1.00 95.25 74 SER A N 1
ATOM 590 C CA . SER A 1 74 ? -3.605 -0.214 0.223 1.00 95.25 74 SER A CA 1
ATOM 591 C C . SER A 1 74 ? -4.240 -0.709 1.528 1.00 95.25 74 SER A C 1
ATOM 593 O O . SER A 1 74 ? -5.442 -0.541 1.759 1.00 95.25 74 SER A O 1
ATOM 595 N N . ARG A 1 75 ? -3.416 -1.234 2.441 1.00 93.31 75 ARG A N 1
ATOM 596 C CA . ARG A 1 75 ? -3.852 -1.641 3.780 1.00 93.31 75 ARG A CA 1
ATOM 597 C C . ARG A 1 75 ? -4.292 -0.451 4.634 1.00 93.31 75 ARG A C 1
ATOM 599 O O . ARG A 1 75 ? -5.313 -0.542 5.314 1.00 93.31 75 ARG A O 1
ATOM 606 N N . LEU A 1 76 ? -3.572 0.671 4.563 1.00 94.12 76 LEU A N 1
ATOM 607 C CA . LEU A 1 76 ? -3.938 1.930 5.219 1.00 94.12 76 LEU A CA 1
ATOM 608 C C . LEU A 1 76 ? -5.313 2.418 4.767 1.00 94.12 76 LEU A C 1
ATOM 610 O O . LEU A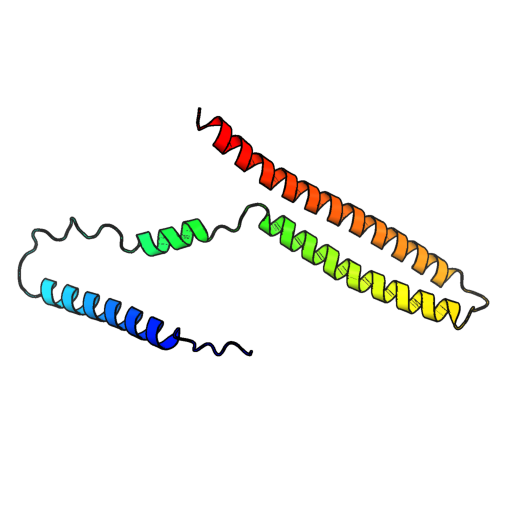 1 76 ? -6.145 2.725 5.613 1.00 94.12 76 LEU A O 1
ATOM 614 N N . ARG A 1 77 ? -5.584 2.433 3.457 1.00 94.00 77 ARG A N 1
ATOM 615 C CA . ARG A 1 77 ? -6.896 2.838 2.918 1.00 94.00 77 ARG A CA 1
ATOM 616 C C . ARG A 1 77 ? -8.032 2.001 3.502 1.00 94.00 77 ARG A C 1
ATOM 618 O O . ARG A 1 77 ? -9.053 2.557 3.891 1.00 94.00 77 ARG A O 1
ATOM 625 N N . THR A 1 78 ? -7.822 0.692 3.614 1.00 94.69 78 THR A N 1
ATOM 626 C CA . THR A 1 78 ? -8.806 -0.229 4.200 1.00 94.69 78 THR A CA 1
ATOM 627 C C . THR A 1 78 ? -9.033 0.068 5.687 1.00 94.69 78 THR A C 1
ATOM 629 O O . THR A 1 78 ? -10.173 0.252 6.104 1.00 94.69 78 THR A O 1
ATOM 632 N N . LYS A 1 79 ? -7.957 0.206 6.476 1.00 93.31 79 LYS A N 1
ATOM 633 C CA . LYS A 1 79 ? -8.037 0.527 7.915 1.00 93.31 79 LYS A CA 1
ATOM 634 C C . LYS A 1 79 ? -8.662 1.901 8.189 1.00 93.31 79 LYS A C 1
ATOM 636 O O . LYS A 1 79 ? -9.394 2.052 9.159 1.00 93.31 79 LYS A O 1
ATOM 641 N N . ILE A 1 80 ? -8.394 2.903 7.350 1.00 94.69 80 ILE A N 1
ATOM 642 C CA . ILE A 1 80 ? -8.987 4.244 7.478 1.00 94.69 80 ILE A CA 1
ATOM 643 C C . ILE A 1 80 ? -10.493 4.195 7.205 1.00 94.69 80 ILE A C 1
ATOM 645 O O . ILE A 1 80 ? -11.255 4.793 7.958 1.00 94.69 80 ILE A O 1
ATOM 649 N N . ALA A 1 81 ? -10.932 3.464 6.176 1.00 94.69 81 ALA A N 1
ATOM 650 C CA . ALA A 1 81 ? -12.357 3.296 5.891 1.00 94.69 81 ALA A CA 1
ATOM 651 C C . ALA A 1 81 ? -13.088 2.573 7.038 1.00 94.69 81 ALA A C 1
ATOM 653 O O . ALA A 1 81 ? -14.181 2.975 7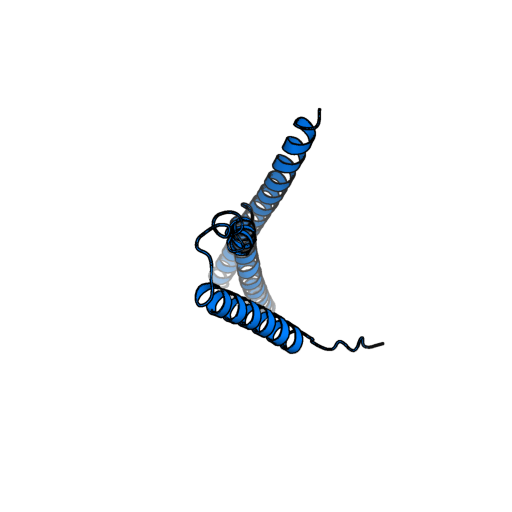.434 1.00 94.69 81 ALA A O 1
ATOM 654 N N . GLU A 1 82 ? -12.457 1.549 7.618 1.00 92.69 82 GLU A N 1
ATOM 655 C CA . GLU A 1 82 ? -12.960 0.853 8.805 1.00 92.69 82 GLU A CA 1
ATOM 656 C C . GLU A 1 82 ? -13.086 1.797 10.013 1.00 92.69 82 GLU A C 1
ATOM 658 O O . GLU A 1 82 ? -14.123 1.824 10.678 1.00 92.69 82 GLU A O 1
ATOM 663 N N . LEU A 1 83 ? -12.061 2.619 10.264 1.00 91.75 83 LEU A N 1
ATOM 664 C CA . LEU A 1 83 ? -12.070 3.614 11.336 1.00 91.75 83 LEU A CA 1
ATOM 665 C C . LEU A 1 83 ? -13.193 4.642 11.143 1.00 91.75 83 LEU A C 1
ATOM 667 O O . LEU A 1 83 ? -13.912 4.945 12.091 1.00 91.75 83 LEU A O 1
ATOM 671 N N . GLN A 1 84 ? -13.367 5.149 9.919 1.00 90.75 84 GLN A N 1
ATOM 672 C CA . GLN A 1 84 ? -14.432 6.096 9.580 1.00 90.75 84 GLN A CA 1
ATOM 673 C C . GLN A 1 84 ? -15.818 5.498 9.830 1.00 90.75 84 GLN A C 1
ATOM 675 O O . GLN A 1 84 ? -16.645 6.138 10.475 1.00 90.75 84 GLN A O 1
ATOM 680 N N . SER A 1 85 ? -16.052 4.261 9.382 1.00 90.19 85 SER A N 1
ATOM 681 C CA . SER A 1 85 ? -17.333 3.577 9.579 1.00 90.19 85 SER A CA 1
ATOM 682 C C . SER A 1 85 ? -17.663 3.381 11.060 1.00 90.19 85 SER A C 1
ATOM 684 O O . SER A 1 85 ? -18.798 3.630 11.470 1.00 90.19 85 SER A O 1
ATOM 686 N N . ARG A 1 86 ? -16.682 2.983 11.880 1.00 85.00 86 ARG A N 1
ATOM 687 C CA . ARG A 1 86 ? -16.895 2.812 13.324 1.00 85.00 86 ARG A CA 1
ATOM 688 C C . ARG A 1 86 ? -17.101 4.130 14.052 1.00 85.00 86 ARG A C 1
ATOM 690 O O . ARG A 1 86 ? -17.999 4.222 14.882 1.00 85.00 86 ARG A O 1
ATOM 697 N N . HIS A 1 87 ? -16.326 5.155 13.711 1.00 85.25 87 HIS A N 1
ATOM 698 C CA . HIS A 1 87 ? -16.491 6.471 14.316 1.00 85.25 87 HIS A CA 1
ATOM 699 C C . HIS A 1 87 ? -17.866 7.073 13.991 1.00 85.25 87 HIS A C 1
ATOM 701 O O . HIS A 1 87 ? -18.532 7.624 14.863 1.00 85.25 87 HIS A O 1
ATOM 707 N N . GLU A 1 88 ? -18.344 6.900 12.756 1.00 85.44 88 GLU A N 1
ATOM 708 C CA . GLU A 1 88 ? -19.686 7.325 12.361 1.00 85.44 88 GLU A CA 1
ATOM 709 C C . GLU A 1 88 ? -20.787 6.568 13.123 1.00 85.44 88 GLU A C 1
ATOM 711 O O . GLU A 1 88 ? -21.773 7.176 13.548 1.00 85.44 88 GLU A O 1
ATOM 716 N N . LEU A 1 89 ? -20.619 5.260 13.346 1.00 81.62 89 LEU A N 1
ATOM 717 C CA . LEU A 1 89 ? -21.547 4.456 14.146 1.00 81.62 89 LEU A CA 1
ATOM 718 C C . LEU A 1 89 ? -21.598 4.933 15.607 1.00 81.62 89 LEU A C 1
ATOM 720 O O . LEU A 1 89 ? -22.688 5.089 16.159 1.00 81.62 89 LEU A O 1
ATOM 724 N N . GLN A 1 90 ? -20.435 5.214 16.197 1.00 78.12 90 GLN A N 1
ATOM 725 C CA . GLN A 1 90 ? -20.295 5.689 17.574 1.00 78.12 90 GLN A CA 1
ATOM 726 C C . GLN A 1 90 ? -20.967 7.056 17.776 1.00 78.12 90 GLN A C 1
ATOM 728 O O . GLN A 1 90 ? -21.716 7.247 18.733 1.00 78.12 90 GLN A O 1
ATOM 733 N N . ILE A 1 91 ? -20.785 7.985 16.826 1.00 81.44 91 ILE A N 1
ATOM 734 C CA . ILE A 1 91 ? -21.454 9.298 16.833 1.00 81.44 91 ILE A CA 1
ATOM 735 C C . ILE A 1 91 ? -22.979 9.144 16.746 1.00 81.44 91 ILE A C 1
ATOM 737 O O . ILE A 1 91 ? -23.720 9.869 17.410 1.00 81.44 91 ILE A O 1
ATOM 741 N N . ARG A 1 92 ? -23.467 8.212 15.919 1.00 79.75 92 ARG A N 1
ATOM 742 C CA . ARG A 1 92 ? -24.907 8.008 15.691 1.00 79.75 92 ARG A CA 1
ATOM 743 C C . ARG A 1 92 ? -25.605 7.283 16.839 1.00 79.75 92 ARG A C 1
ATOM 745 O O . ARG A 1 92 ? -26.815 7.450 16.999 1.00 79.75 92 ARG A O 1
ATOM 752 N N . ARG A 1 93 ? -24.892 6.464 17.616 1.00 71.25 93 ARG A N 1
ATOM 753 C CA . ARG A 1 93 ? -25.480 5.704 18.725 1.00 71.25 93 ARG A CA 1
ATOM 754 C C . ARG A 1 93 ? -24.480 5.499 19.869 1.00 71.25 93 ARG A C 1
ATOM 756 O O . ARG A 1 93 ? -23.946 4.398 19.999 1.00 71.25 93 ARG A O 1
ATOM 763 N N . PRO A 1 94 ? -24.291 6.505 20.739 1.00 69.19 94 PRO A N 1
ATOM 764 C CA . PRO A 1 94 ? -23.509 6.338 21.958 1.00 69.19 94 PRO A CA 1
ATOM 765 C C . PRO A 1 94 ? -24.181 5.274 22.839 1.00 69.19 94 PRO A C 1
ATOM 767 O O . PRO A 1 94 ? -25.286 5.484 23.345 1.00 69.19 94 PRO A O 1
ATOM 770 N N . ALA A 1 95 ? -23.574 4.094 22.956 1.00 60.81 95 ALA A N 1
ATOM 771 C CA . ALA A 1 95 ? -24.066 3.028 23.823 1.00 60.81 95 ALA A CA 1
ATOM 772 C C . ALA A 1 95 ? -23.481 3.180 25.238 1.00 60.81 95 ALA A C 1
ATOM 774 O O . ALA A 1 95 ? -22.415 3.756 25.422 1.00 60.81 95 ALA A O 1
ATOM 775 N N . LEU A 1 96 ? -24.183 2.662 26.251 1.00 63.69 96 LEU A N 1
ATOM 776 C CA . LEU A 1 96 ? -23.807 2.812 27.666 1.00 63.69 96 LEU A CA 1
ATOM 777 C C . LEU A 1 96 ? -22.526 2.031 28.052 1.00 63.69 96 LEU A C 1
ATOM 779 O O . LEU A 1 96 ? -21.923 2.336 29.075 1.00 63.69 96 LEU A O 1
ATOM 783 N N . ASP A 1 97 ? -22.114 1.049 27.240 1.00 67.19 97 ASP A N 1
ATOM 784 C CA . ASP A 1 97 ? -20.902 0.233 27.415 1.00 67.19 97 ASP A CA 1
ATOM 785 C C . ASP A 1 97 ? -20.035 0.270 26.142 1.00 67.19 97 ASP A C 1
ATOM 787 O O . ASP A 1 97 ? -20.005 -0.665 25.346 1.00 67.19 97 ASP A O 1
ATOM 791 N N . ASP A 1 98 ? -19.384 1.410 25.906 1.00 69.50 98 ASP A N 1
ATOM 792 C CA . ASP A 1 98 ? -18.584 1.685 24.699 1.00 69.50 98 ASP A CA 1
ATOM 793 C C . ASP A 1 98 ? -17.071 1.467 24.921 1.00 69.50 98 ASP A C 1
ATOM 795 O O . ASP A 1 98 ? -16.236 1.827 24.093 1.00 69.50 98 ASP A O 1
ATOM 799 N N . SER A 1 99 ? -16.678 0.882 26.062 1.00 76.81 99 SER A N 1
ATOM 800 C CA . SER A 1 99 ? -15.262 0.748 26.440 1.00 76.81 99 SER A CA 1
ATOM 801 C C . SER A 1 99 ? -14.477 -0.143 25.468 1.00 76.81 99 SER A C 1
ATOM 803 O O . SER A 1 99 ? -13.331 0.159 25.130 1.00 76.81 99 SER A O 1
ATOM 805 N N . GLY A 1 100 ? -15.094 -1.224 24.977 1.00 82.81 100 GLY A N 1
ATOM 806 C CA . GLY A 1 100 ? -14.465 -2.153 24.034 1.00 82.81 100 GLY A CA 1
ATOM 807 C C . GLY A 1 100 ? -14.269 -1.563 22.635 1.00 82.81 100 GLY A C 1
ATOM 808 O O . GLY A 1 100 ? -13.182 -1.677 22.064 1.00 82.81 100 GLY A O 1
ATOM 809 N N . GLU A 1 101 ? -15.291 -0.891 22.103 1.00 82.94 101 GLU A N 1
ATOM 810 C CA . GLU A 1 101 ? -15.225 -0.236 20.793 1.00 82.94 101 GLU A CA 1
ATOM 811 C C . GLU A 1 101 ? -14.260 0.953 20.821 1.00 82.94 101 GLU A C 1
ATOM 813 O O . GLU A 1 101 ? -13.431 1.085 19.920 1.00 82.94 101 GLU A O 1
ATOM 818 N N . GLN A 1 102 ? -14.258 1.745 21.897 1.00 83.62 102 GLN A N 1
ATOM 819 C CA . GLN A 1 102 ? -13.297 2.832 22.081 1.00 83.62 102 GLN A CA 1
ATOM 820 C C . GLN A 1 102 ? -11.847 2.321 22.086 1.00 83.62 102 GLN A C 1
ATOM 822 O O . GLN A 1 102 ? -10.996 2.848 21.367 1.00 83.62 102 GLN A O 1
ATOM 827 N N . GLN A 1 103 ? -11.559 1.238 22.818 1.00 87.69 103 GLN A N 1
ATOM 828 C CA . GLN A 1 103 ? -10.235 0.607 22.790 1.00 87.69 103 GLN A CA 1
ATOM 829 C C . GLN A 1 103 ? -9.876 0.065 21.401 1.00 87.69 103 GLN A C 1
ATOM 831 O O . GLN A 1 103 ? -8.708 0.083 21.007 1.00 87.69 103 GLN A O 1
ATOM 836 N N . HIS A 1 104 ? -10.851 -0.448 20.650 1.00 87.50 104 HIS A N 1
ATOM 837 C CA . HIS A 1 104 ? -10.622 -0.931 19.293 1.00 87.50 104 HIS A CA 1
ATOM 838 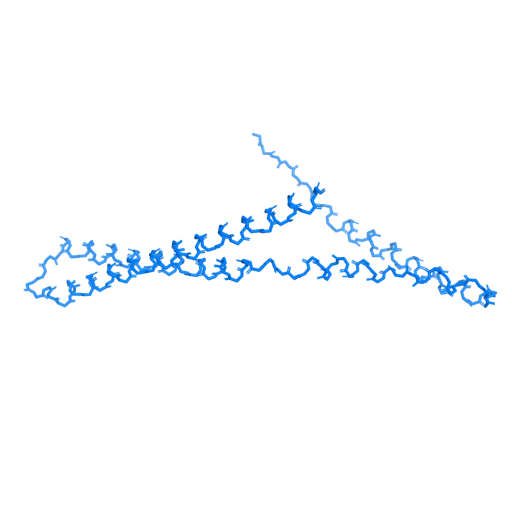C C . HIS A 1 104 ? -10.288 0.218 18.331 1.00 87.50 104 HIS A C 1
ATOM 840 O O . HIS A 1 104 ? -9.327 0.115 17.567 1.00 87.50 104 HIS A O 1
ATOM 846 N N . ILE A 1 105 ? -11.019 1.331 18.420 1.00 88.56 105 ILE A N 1
ATOM 847 C CA . ILE A 1 105 ? -10.771 2.570 17.672 1.00 88.56 105 ILE A CA 1
ATOM 848 C C . ILE A 1 105 ? -9.372 3.117 17.982 1.00 88.56 105 ILE A C 1
ATOM 850 O O . ILE A 1 105 ? -8.620 3.431 17.059 1.00 88.56 105 ILE A O 1
ATOM 854 N N . GLU A 1 106 ? -8.971 3.155 19.253 1.00 91.00 106 GLU A N 1
ATOM 855 C CA . GLU A 1 106 ? -7.634 3.600 19.669 1.00 91.00 106 GLU A CA 1
ATOM 856 C C . GLU A 1 106 ? -6.516 2.699 19.133 1.00 91.00 106 GLU A C 1
ATOM 858 O O . GLU A 1 106 ? -5.501 3.187 18.620 1.00 91.00 106 GLU A O 1
ATOM 863 N N . ARG A 1 107 ? -6.700 1.373 19.189 1.00 93.06 107 ARG A N 1
ATOM 864 C CA . ARG A 1 107 ? -5.755 0.415 18.590 1.00 93.06 107 ARG A CA 1
ATOM 865 C C . ARG A 1 107 ? -5.657 0.618 17.082 1.00 93.06 107 ARG A C 1
ATOM 867 O O . ARG A 1 107 ? -4.549 0.658 16.550 1.00 93.06 107 ARG A O 1
ATOM 874 N N . LEU A 1 108 ? -6.790 0.790 16.400 1.00 92.62 108 LEU A N 1
ATOM 875 C CA . LEU A 1 108 ? -6.842 0.997 14.955 1.00 92.62 108 LEU A CA 1
ATOM 876 C C . LEU A 1 108 ? -6.157 2.311 14.547 1.00 92.62 108 LEU A C 1
ATOM 878 O O . LEU A 1 108 ? -5.367 2.315 13.603 1.00 92.62 108 LEU A O 1
ATOM 882 N N . ALA A 1 109 ? -6.381 3.398 15.289 1.00 93.25 109 ALA A N 1
ATOM 883 C CA . ALA A 1 109 ? -5.714 4.682 15.081 1.00 93.25 109 ALA A CA 1
ATOM 884 C C . ALA A 1 109 ? -4.195 4.583 15.302 1.00 93.25 109 ALA A C 1
ATOM 886 O O . ALA A 1 109 ? -3.406 5.061 14.481 1.00 93.25 109 ALA A O 1
ATOM 887 N N . THR A 1 110 ? -3.774 3.892 16.365 1.00 95.19 110 THR A N 1
ATOM 888 C CA . THR A 1 110 ? -2.354 3.643 16.656 1.00 95.19 110 THR A CA 1
ATOM 889 C C . THR A 1 110 ? -1.691 2.831 15.540 1.00 95.19 110 THR A C 1
ATOM 891 O O . THR A 1 110 ? -0.591 3.156 15.088 1.00 95.19 110 THR A O 1
ATOM 894 N N . ASP A 1 111 ? -2.366 1.788 15.056 1.00 94.19 111 ASP A N 1
ATOM 895 C CA . ASP A 1 111 ? -1.912 0.969 13.935 1.00 94.19 111 ASP A CA 1
ATOM 896 C C . ASP A 1 111 ? -1.772 1.781 12.649 1.00 94.19 111 ASP A C 1
ATOM 898 O O . ASP A 1 111 ? -0.784 1.624 11.931 1.00 94.19 111 ASP A O 1
ATOM 902 N N . ILE A 1 112 ? -2.743 2.643 12.341 1.00 94.19 112 ILE A N 1
ATOM 903 C CA . ILE A 1 112 ? -2.690 3.539 11.181 1.00 94.19 112 ILE A CA 1
ATOM 904 C C . ILE A 1 112 ? -1.459 4.444 11.286 1.00 94.19 112 ILE A C 1
ATOM 906 O O . ILE A 1 112 ? -0.685 4.522 10.332 1.00 94.19 112 ILE A O 1
ATOM 910 N N . GLY A 1 113 ? -1.211 5.045 12.454 1.00 94.38 113 GLY A N 1
ATOM 911 C CA . GLY A 1 113 ? -0.020 5.862 12.698 1.00 94.38 113 GLY A CA 1
ATOM 912 C C . GLY A 1 113 ? 1.289 5.106 12.440 1.00 94.38 113 GLY A C 1
ATOM 913 O O . GLY A 1 113 ? 2.173 5.610 11.744 1.00 94.38 113 GLY A O 1
ATOM 914 N N . LYS A 1 114 ? 1.391 3.856 12.914 1.00 94.94 114 LYS A N 1
ATOM 915 C CA . LYS A 1 114 ? 2.556 2.986 12.661 1.00 94.94 114 LYS A CA 1
ATOM 916 C C . LYS A 1 114 ? 2.751 2.692 11.173 1.00 94.94 114 LYS A C 1
ATOM 918 O O . LYS A 1 114 ? 3.866 2.817 10.671 1.00 94.94 114 LYS A O 1
ATOM 923 N N . HIS A 1 115 ? 1.683 2.339 10.456 1.00 93.62 115 HIS A N 1
ATOM 924 C CA . HIS A 1 115 ? 1.759 2.071 9.016 1.00 93.62 115 HIS A CA 1
ATOM 925 C C . HIS A 1 115 ? 2.137 3.332 8.220 1.00 93.62 115 HIS A C 1
ATOM 927 O O . HIS A 1 115 ? 2.905 3.233 7.265 1.00 93.62 115 HIS A O 1
ATOM 933 N N . PHE A 1 116 ? 1.671 4.521 8.624 1.00 93.81 116 PHE A N 1
ATOM 934 C CA . PHE A 1 116 ? 2.093 5.791 8.021 1.00 93.81 116 PHE A CA 1
ATOM 935 C C . PHE A 1 116 ? 3.587 6.053 8.216 1.00 93.81 116 PHE A C 1
ATOM 937 O O . PHE A 1 116 ? 4.283 6.359 7.248 1.00 93.81 116 PHE A O 1
ATOM 944 N N . ALA A 1 117 ? 4.094 5.894 9.441 1.00 95.00 117 ALA A N 1
ATOM 945 C CA . ALA A 1 117 ? 5.517 6.057 9.728 1.00 95.00 117 ALA A CA 1
ATOM 946 C C . ALA A 1 117 ? 6.371 5.062 8.922 1.00 95.00 117 ALA A C 1
ATOM 948 O O . ALA A 1 117 ? 7.389 5.442 8.342 1.00 95.00 117 ALA A O 1
ATOM 949 N N . GLN A 1 118 ? 5.921 3.808 8.818 1.00 93.19 118 GLN A N 1
ATOM 950 C CA . GLN A 1 118 ? 6.583 2.772 8.026 1.00 93.19 118 GLN A CA 1
ATOM 951 C C . GLN A 1 118 ? 6.600 3.110 6.528 1.00 93.19 118 GLN A C 1
ATOM 953 O O . GLN A 1 118 ? 7.655 3.029 5.897 1.00 93.19 118 GLN A O 1
ATOM 958 N N . ALA A 1 119 ? 5.463 3.519 5.958 1.00 92.19 119 ALA A N 1
ATOM 959 C CA . ALA A 1 119 ? 5.382 3.934 4.560 1.00 92.19 119 ALA A CA 1
ATOM 960 C C . ALA A 1 119 ? 6.302 5.132 4.285 1.00 92.19 119 ALA A C 1
ATOM 962 O O . ALA A 1 119 ? 7.082 5.108 3.335 1.00 92.19 119 ALA A O 1
ATOM 963 N N . HIS A 1 120 ? 6.272 6.146 5.153 1.00 93.44 120 HIS A N 1
ATOM 964 C CA . HIS A 1 120 ? 7.114 7.333 5.030 1.00 93.44 120 HIS A CA 1
ATOM 965 C C . HIS A 1 120 ? 8.613 6.994 5.081 1.00 93.44 120 HIS A C 1
ATOM 967 O O . HIS A 1 120 ? 9.391 7.483 4.257 1.00 93.44 120 HIS A O 1
ATOM 973 N N . ALA A 1 121 ? 9.027 6.124 6.008 1.00 92.88 121 ALA A N 1
ATOM 974 C CA . ALA A 1 121 ? 10.410 5.663 6.108 1.00 92.88 121 ALA A CA 1
ATOM 975 C C . ALA A 1 121 ? 10.868 4.947 4.825 1.00 92.88 121 ALA A C 1
ATOM 977 O O . ALA A 1 121 ? 11.955 5.227 4.319 1.00 92.88 121 ALA A O 1
ATOM 978 N N . ARG A 1 122 ? 10.019 4.084 4.252 1.00 90.19 122 ARG A N 1
ATOM 979 C CA . ARG A 1 122 ? 10.321 3.357 3.007 1.00 90.19 122 ARG A CA 1
ATOM 980 C C . ARG A 1 122 ? 10.398 4.280 1.792 1.00 90.19 122 ARG A C 1
ATOM 982 O O . ARG A 1 122 ? 11.357 4.194 1.032 1.00 90.19 122 ARG A O 1
ATOM 989 N N . VAL A 1 123 ? 9.474 5.231 1.650 1.00 92.25 123 VAL A N 1
ATOM 990 C CA . VAL A 1 123 ? 9.533 6.255 0.588 1.00 92.25 123 VAL A CA 1
ATOM 991 C C . VAL A 1 123 ? 10.811 7.092 0.695 1.00 92.25 123 VAL A C 1
ATOM 993 O O . VAL A 1 123 ? 11.478 7.357 -0.306 1.00 92.25 123 VAL A O 1
ATOM 996 N N . THR A 1 124 ? 11.200 7.466 1.915 1.00 92.19 124 THR A N 1
ATOM 997 C CA . THR A 1 124 ? 12.446 8.206 2.161 1.00 92.19 124 THR A CA 1
ATOM 998 C C . THR A 1 124 ? 13.676 7.373 1.783 1.00 92.19 124 THR A C 1
ATOM 1000 O O . THR A 1 124 ? 14.614 7.899 1.183 1.00 92.19 124 THR A O 1
ATOM 1003 N N . ALA A 1 125 ? 13.663 6.068 2.072 1.00 88.50 125 ALA A N 1
ATOM 1004 C CA . ALA A 1 125 ? 14.728 5.151 1.680 1.00 88.50 125 ALA A CA 1
ATOM 1005 C C . ALA A 1 125 ? 14.846 5.017 0.152 1.00 88.50 125 ALA A C 1
ATOM 1007 O O . ALA A 1 125 ? 15.956 5.115 -0.368 1.00 88.50 125 ALA A O 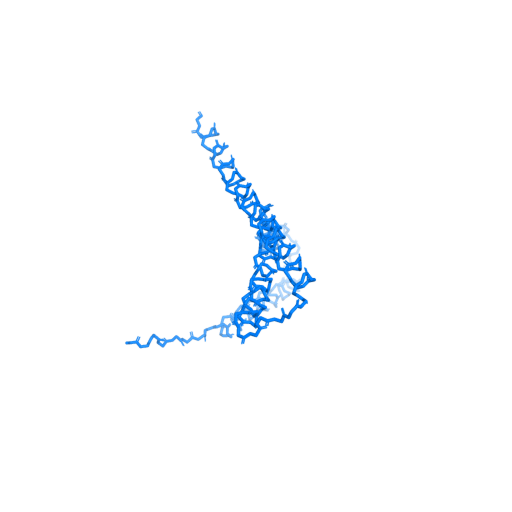1
ATOM 1008 N N . ILE A 1 126 ? 13.725 4.889 -0.569 1.00 88.12 126 ILE A N 1
ATOM 1009 C CA . ILE A 1 126 ? 13.699 4.873 -2.044 1.00 88.12 126 ILE A CA 1
ATOM 1010 C C . ILE A 1 126 ? 14.317 6.162 -2.600 1.00 88.12 126 ILE A C 1
ATOM 1012 O O . ILE A 1 126 ? 15.213 6.116 -3.442 1.00 88.12 126 ILE A O 1
ATOM 1016 N N . ARG A 1 127 ? 13.927 7.326 -2.068 1.00 86.56 127 ARG A N 1
ATOM 1017 C CA . ARG A 1 127 ? 14.493 8.618 -2.487 1.00 86.56 127 ARG A CA 1
ATOM 1018 C C . ARG A 1 127 ? 16.004 8.700 -2.240 1.00 86.56 127 ARG A C 1
ATOM 1020 O O . ARG A 1 127 ? 16.745 9.235 -3.060 1.00 86.56 127 ARG A O 1
ATOM 1027 N N . ALA A 1 128 ? 16.491 8.151 -1.129 1.00 83.88 128 ALA A N 1
ATOM 1028 C CA . ALA A 1 128 ? 17.925 8.082 -0.853 1.00 83.88 128 ALA A CA 1
ATOM 1029 C C . ALA A 1 128 ? 18.665 7.126 -1.810 1.00 83.88 128 ALA A C 1
ATOM 1031 O O . ALA A 1 128 ? 19.806 7.399 -2.195 1.00 83.88 128 ALA A O 1
ATOM 1032 N N . GLN A 1 129 ? 18.023 6.024 -2.209 1.00 79.75 129 GLN A N 1
ATOM 1033 C CA . GLN A 1 129 ? 18.545 5.083 -3.202 1.00 79.75 129 GLN A CA 1
ATOM 1034 C C . GLN A 1 129 ? 18.602 5.680 -4.609 1.00 79.75 129 GLN A C 1
ATOM 1036 O O . GLN A 1 129 ? 19.478 5.287 -5.361 1.00 79.75 129 GLN A O 1
ATOM 1041 N N . GLU A 1 130 ? 17.740 6.636 -4.957 1.00 71.00 130 GLU A N 1
ATOM 1042 C CA . GLU A 1 130 ? 17.781 7.365 -6.235 1.00 71.00 130 GLU A CA 1
ATOM 1043 C C . GLU A 1 130 ? 18.933 8.392 -6.288 1.00 71.00 130 GLU A C 1
ATOM 1045 O O . GLU A 1 130 ? 19.587 8.578 -7.315 1.00 71.00 130 GLU A O 1
ATOM 1050 N N . ILE A 1 131 ? 19.247 9.033 -5.156 1.00 63.66 131 ILE A N 1
ATOM 1051 C CA . ILE A 1 131 ? 20.289 10.072 -5.075 1.00 63.66 131 ILE A CA 1
ATOM 1052 C C . ILE A 1 131 ? 21.709 9.475 -5.117 1.00 63.66 131 ILE A C 1
ATOM 1054 O O . ILE A 1 131 ? 22.628 10.089 -5.665 1.00 63.66 131 ILE A O 1
ATOM 1058 N N . LYS A 1 132 ? 21.914 8.276 -4.557 1.00 60.41 132 LYS A N 1
ATOM 1059 C CA . LYS A 1 132 ? 23.214 7.576 -4.555 1.00 60.41 132 LYS A CA 1
ATOM 1060 C C . LYS A 1 132 ? 23.792 7.273 -5.952 1.00 60.41 132 LYS A C 1
ATOM 1062 O O . LYS A 1 132 ? 24.958 7.604 -6.163 1.00 60.41 132 LYS A O 1
ATOM 1067 N N . PRO A 1 133 ? 23.055 6.670 -6.906 1.00 58.53 133 PRO A N 1
ATOM 1068 C CA . PRO A 1 133 ? 23.573 6.385 -8.237 1.00 58.53 133 PRO A CA 1
ATOM 1069 C C . PRO A 1 133 ? 23.885 7.678 -8.985 1.00 58.53 133 PRO A C 1
ATOM 1071 O O . PRO A 1 133 ? 24.955 7.775 -9.572 1.00 58.53 133 PRO A O 1
ATOM 1074 N N . ARG A 1 134 ? 23.040 8.714 -8.877 1.00 56.81 134 ARG A N 1
ATOM 1075 C CA . ARG A 1 134 ? 23.270 10.014 -9.526 1.00 56.81 134 ARG A CA 1
ATOM 1076 C C . ARG A 1 134 ? 24.626 10.634 -9.160 1.00 56.81 134 ARG A C 1
ATOM 1078 O O . ARG A 1 134 ? 25.381 11.009 -10.049 1.00 56.81 134 ARG A O 1
ATOM 1085 N N . LYS A 1 135 ? 24.986 10.634 -7.872 1.00 57.97 135 LYS A N 1
ATOM 1086 C CA . LYS A 1 135 ? 26.281 11.158 -7.398 1.00 57.97 135 LYS A CA 1
ATOM 1087 C C . LYS A 1 135 ? 27.490 10.301 -7.790 1.00 57.97 135 LYS A C 1
ATOM 1089 O O . LYS A 1 135 ? 28.607 10.811 -7.801 1.00 57.97 135 LYS A O 1
ATOM 1094 N N . LYS A 1 136 ? 27.305 9.001 -8.053 1.00 53.53 136 LYS A N 1
ATOM 1095 C CA . LYS A 1 136 ? 28.386 8.098 -8.486 1.00 53.53 136 LYS A CA 1
ATOM 1096 C C . LYS A 1 136 ? 28.788 8.380 -9.935 1.00 53.53 136 LYS A C 1
ATOM 1098 O O . LYS A 1 136 ? 29.977 8.405 -10.226 1.00 53.53 136 LYS A O 1
ATOM 1103 N N . TRP A 1 137 ? 27.817 8.634 -10.813 1.00 49.84 137 TRP A N 1
ATOM 1104 C CA . TRP A 1 137 ? 28.077 8.983 -12.214 1.00 49.84 137 TRP A CA 1
ATOM 1105 C C . TRP A 1 137 ? 28.730 10.365 -12.354 1.00 49.84 137 TRP A C 1
ATOM 1107 O O . TRP A 1 137 ? 29.643 10.527 -13.154 1.00 49.84 137 TRP A O 1
ATOM 1117 N N . GLU A 1 138 ? 28.338 11.331 -11.516 1.00 58.56 138 GLU A N 1
ATOM 1118 C CA . GLU A 1 138 ? 28.943 12.674 -11.483 1.00 58.56 138 GLU A CA 1
ATOM 1119 C C . GLU A 1 138 ? 30.415 12.656 -11.016 1.00 58.56 138 GLU A C 1
ATOM 1121 O O . GLU A 1 138 ? 31.220 13.436 -11.510 1.00 58.56 138 GLU A O 1
ATOM 1126 N N . GLN A 1 139 ? 30.799 11.738 -10.120 1.00 57.16 139 GLN A N 1
ATOM 1127 C CA . GLN A 1 139 ? 32.189 11.586 -9.651 1.00 57.16 139 GLN A CA 1
ATOM 1128 C C . GLN A 1 139 ? 33.106 10.836 -10.629 1.00 57.16 139 GLN A C 1
ATOM 1130 O O . GLN A 1 139 ? 34.318 10.955 -10.521 1.00 57.16 139 GLN A O 1
ATOM 1135 N N . MET A 1 140 ? 32.546 10.059 -11.559 1.00 52.66 140 MET A N 1
ATOM 1136 C CA . MET A 1 140 ? 33.304 9.315 -12.579 1.00 52.66 140 MET A CA 1
ATOM 1137 C C . MET A 1 140 ? 33.496 10.111 -13.878 1.00 52.66 140 MET A C 1
ATOM 1139 O O . MET A 1 140 ? 34.125 9.620 -14.809 1.00 52.66 140 MET A O 1
ATOM 1143 N N . SER A 1 141 ? 32.907 11.309 -13.950 1.00 53.56 141 SER A N 1
ATOM 1144 C CA . SER A 1 141 ? 32.947 12.215 -15.103 1.00 53.56 141 SER A CA 1
ATOM 1145 C C . SER A 1 141 ? 34.010 13.324 -14.971 1.00 53.56 141 SER A C 1
ATOM 1147 O O . SER A 1 141 ? 34.012 14.251 -15.782 1.00 53.56 141 SER A O 1
ATOM 1149 N N . TYR A 1 142 ? 34.889 13.236 -13.970 1.00 43.38 142 TYR A N 1
ATOM 1150 C CA . TYR A 1 142 ? 36.060 14.095 -13.757 1.00 43.38 142 TYR A CA 1
ATOM 1151 C C . TYR A 1 142 ? 37.324 13.239 -13.749 1.00 43.38 142 TYR A C 1
ATOM 1153 O O . TYR A 1 142 ? 38.367 13.757 -14.202 1.00 43.38 142 TYR A O 1
#

Sequence (142 aa):
MKMVSRSLTEVYVLMRNNAIHSRQIFTEQSNDHESVGLMSSNNYDVEGGLELRSERSVPPPWSDSLEEVHYIISRLRTKIAELQSRHELQIRRPALDDSGEQQHIERLATDIGKHFAQAHARVTAIRAQEIKPRKKWEQMSY

Organism: NCBI:txid189913

Secondary structure (DSSP, 8-state):
-PPP----HHHHHHHHHHHHHHHHHHHHHHHHSS-TTSGGGS-S-SSHHHHHHHHTTS--TTHHHHHHHHHHHHHHHHHHHHHHHHHHHHHH---S--HHHHHHHHHHHHHHHHHHHHHHHHHHHHHHHHHHHHHHHHHT--

Radius of gyration: 29.98 Å; chains: 1; bounding box: 62×43×81 Å

Foldseek 3Di:
DDDDDDDCPVVVVVVVVVVVVVVVVVVVVVVVDDDPDPPPPPPPDPVVVVVVVVVVVDPPPLPVLVVVLVVLVVVLVVLVVVLVVLVVVCVVDVDPPCPVVVVVSVVSVVVSVVSVVVSVVSVVVSVVVVVVVVVVVVVVVD